Protein AF-A0A3M1XM22-F1 (afdb_monomer_lite)

Secondary structure (DSSP, 8-state):
----PPPP------GGGGS------PPPP--PPPPHHHHTT-S---------PPPPTTS-EEHHHHHHHTTSS-HHHHHHHHHHT--EETTEEP--TT-EE-TTT---

Structure (mmCIF, N/CA/C/O backbone):
data_AF-A0A3M1XM22-F1
#
_entry.id   AF-A0A3M1XM22-F1
#
loop_
_atom_site.group_PDB
_atom_site.id
_atom_site.type_symbol
_atom_site.label_atom_id
_atom_site.label_alt_id
_atom_site.label_comp_id
_atom_site.label_asym_id
_atom_site.label_entity_id
_atom_site.label_seq_id
_atom_site.pdbx_PDB_ins_code
_atom_site.Cartn_x
_atom_site.Cartn_y
_atom_site.Cartn_z
_atom_site.occupancy
_atom_site.B_iso_or_equiv
_atom_site.auth_seq_id
_atom_site.auth_comp_id
_atom_site.auth_asym_id
_atom_site.auth_atom_id
_atom_site.pdbx_PDB_model_num
ATOM 1 N N . MET A 1 1 ? 12.005 12.813 -51.685 1.00 45.09 1 MET A N 1
ATOM 2 C CA . MET A 1 1 ? 13.380 13.078 -51.205 1.00 45.09 1 MET A CA 1
ATOM 3 C C . MET A 1 1 ? 13.436 14.427 -50.488 1.00 45.09 1 MET A C 1
ATOM 5 O O . MET A 1 1 ? 12.604 15.282 -50.757 1.00 45.09 1 MET A O 1
ATOM 9 N N . ALA A 1 2 ? 14.326 14.552 -49.501 1.00 52.97 2 ALA A N 1
ATOM 10 C CA . ALA A 1 2 ? 14.267 15.509 -48.395 1.00 52.97 2 ALA A CA 1
ATOM 11 C C . ALA A 1 2 ? 14.381 16.999 -48.777 1.00 52.97 2 ALA A C 1
ATOM 13 O O . ALA A 1 2 ? 15.226 17.400 -49.571 1.00 52.97 2 ALA A O 1
ATOM 14 N N . LYS A 1 3 ? 13.548 17.810 -48.114 1.00 57.22 3 LYS A N 1
ATOM 15 C CA . LYS A 1 3 ? 13.589 19.276 -48.075 1.00 57.22 3 LYS A CA 1
ATOM 16 C C . LYS A 1 3 ? 14.770 19.733 -47.212 1.00 57.22 3 LYS A C 1
ATOM 18 O O . LYS A 1 3 ? 14.901 19.252 -46.086 1.00 57.22 3 LYS A O 1
ATOM 23 N N . LYS A 1 4 ? 15.560 20.711 -47.663 1.00 45.62 4 LYS A N 1
ATOM 24 C CA . LYS A 1 4 ? 16.358 21.537 -46.743 1.00 45.62 4 LYS A CA 1
ATOM 25 C C . LYS A 1 4 ? 16.691 22.895 -47.356 1.00 45.62 4 LYS A C 1
ATOM 27 O O . LYS A 1 4 ? 17.576 23.011 -48.194 1.00 45.62 4 LYS A O 1
ATOM 32 N N . THR A 1 5 ? 15.965 23.920 -46.930 1.00 57.94 5 THR A N 1
ATOM 33 C CA . THR A 1 5 ? 16.382 25.317 -47.068 1.00 57.94 5 THR A CA 1
ATOM 34 C C . THR A 1 5 ? 17.440 25.634 -45.999 1.00 57.94 5 THR A C 1
ATOM 36 O O . THR A 1 5 ? 17.357 25.099 -44.887 1.00 57.94 5 THR A O 1
ATOM 39 N N . PRO A 1 6 ? 18.447 26.474 -46.289 1.00 50.69 6 PRO A N 1
ATOM 40 C CA . PRO A 1 6 ? 19.384 26.949 -45.280 1.00 50.69 6 PRO A CA 1
ATOM 41 C C . PRO A 1 6 ? 18.793 28.169 -44.559 1.00 50.69 6 PRO A C 1
ATOM 43 O O . PRO A 1 6 ? 18.357 29.119 -45.204 1.00 50.69 6 PRO A O 1
ATOM 46 N N . ASN A 1 7 ? 18.786 28.158 -43.224 1.00 56.03 7 ASN A N 1
ATOM 47 C CA . ASN A 1 7 ? 18.526 29.358 -42.427 1.00 56.03 7 ASN A CA 1
ATOM 48 C C . ASN A 1 7 ? 19.868 29.918 -41.916 1.00 56.03 7 ASN A C 1
ATOM 50 O O . ASN A 1 7 ? 20.607 29.170 -41.265 1.00 56.03 7 ASN A O 1
ATOM 54 N N . PRO A 1 8 ? 20.210 31.186 -42.202 1.00 54.91 8 PRO A N 1
ATOM 55 C CA . PRO A 1 8 ? 21.427 31.816 -41.720 1.00 54.91 8 PRO A CA 1
ATOM 56 C C . PRO A 1 8 ? 21.196 32.510 -40.370 1.00 54.91 8 PRO A C 1
ATOM 58 O O . PRO A 1 8 ? 20.187 33.171 -40.149 1.00 54.91 8 PRO A O 1
ATOM 61 N N . GLY A 1 9 ? 22.188 32.424 -39.484 1.00 51.62 9 GLY A N 1
ATOM 62 C CA . GLY A 1 9 ? 22.321 33.349 -38.358 1.00 51.62 9 GLY A CA 1
ATOM 63 C C . GLY A 1 9 ? 22.034 32.752 -36.984 1.00 51.62 9 GLY A C 1
ATOM 64 O O . GLY A 1 9 ? 20.895 32.675 -36.536 1.00 51.62 9 GLY A O 1
ATOM 65 N N . LYS A 1 10 ? 23.112 32.430 -36.264 1.00 49.78 10 LYS A N 1
ATOM 66 C CA . LYS A 1 10 ? 23.541 33.165 -35.059 1.00 49.78 10 LYS A CA 1
ATOM 67 C C . LYS A 1 10 ? 24.876 32.583 -34.595 1.00 49.78 10 LYS A C 1
ATOM 69 O O . LYS A 1 10 ? 24.952 31.593 -33.877 1.00 49.78 10 LYS A O 1
ATOM 74 N N . SER A 1 11 ? 25.943 33.217 -35.066 1.00 54.47 11 SER A N 1
ATOM 75 C CA . SER A 1 11 ? 27.316 33.051 -34.607 1.00 54.47 11 SER A CA 1
ATOM 76 C C . SER A 1 11 ? 27.446 33.571 -33.173 1.00 54.47 11 SER A C 1
ATOM 78 O O . SER A 1 11 ? 27.744 34.740 -32.943 1.00 54.47 11 SER A O 1
ATOM 80 N N . GLY A 1 12 ? 27.195 32.702 -32.200 1.00 53.91 12 GLY A N 1
ATOM 81 C CA . GLY A 1 12 ? 27.520 32.924 -30.797 1.00 53.91 12 GLY A CA 1
ATOM 82 C C . GLY A 1 12 ? 28.099 31.634 -30.243 1.00 53.91 12 GLY A C 1
ATOM 83 O O . GLY A 1 12 ? 27.375 30.653 -30.096 1.00 53.91 12 GLY A O 1
ATOM 84 N N . LYS A 1 13 ? 29.414 31.608 -30.007 1.00 56.47 13 LYS A N 1
ATOM 85 C CA . LYS A 1 13 ? 30.102 30.440 -29.447 1.00 56.47 13 LYS A CA 1
ATOM 86 C C . LYS A 1 13 ? 29.443 30.032 -28.120 1.00 56.47 13 LYS A C 1
ATOM 88 O O . LYS A 1 13 ? 29.146 30.915 -27.309 1.00 56.47 13 LYS A O 1
ATOM 93 N N . PRO A 1 14 ? 29.197 28.735 -27.887 1.00 57.19 14 PRO A N 1
ATOM 94 C CA . PRO A 1 14 ? 28.533 28.268 -26.680 1.00 57.19 14 PRO A CA 1
ATOM 95 C C . PRO A 1 14 ? 29.386 28.560 -25.435 1.00 57.19 14 PRO A C 1
ATOM 97 O O . PRO A 1 14 ? 30.613 28.502 -25.460 1.00 57.19 14 PRO A O 1
ATOM 100 N N . PHE A 1 15 ? 28.710 28.875 -24.328 1.00 49.50 15 PHE A N 1
ATOM 101 C CA . PHE A 1 15 ? 29.277 29.354 -23.057 1.00 49.50 15 PHE A CA 1
ATOM 102 C C . PHE A 1 15 ? 30.450 28.513 -22.504 1.00 49.50 15 PHE A C 1
ATOM 104 O O . PHE A 1 15 ? 31.321 29.042 -21.816 1.00 49.50 15 PHE A O 1
ATOM 111 N N . TRP A 1 16 ? 30.529 27.227 -22.861 1.00 54.94 16 TRP A N 1
ATOM 112 C CA . TRP A 1 16 ? 31.594 26.308 -22.447 1.00 54.94 16 TRP A CA 1
ATOM 113 C C . TRP A 1 16 ? 32.967 26.570 -23.098 1.00 54.94 16 TRP A C 1
ATOM 115 O O . TRP A 1 16 ? 33.964 26.014 -22.645 1.00 54.94 16 TRP A O 1
ATOM 125 N N . GLU A 1 17 ? 33.060 27.432 -24.117 1.00 59.03 17 GLU A N 1
ATOM 126 C CA . GLU A 1 17 ? 34.324 27.747 -24.809 1.00 59.03 17 GLU A CA 1
ATOM 127 C C . GLU A 1 17 ? 35.150 28.851 -24.102 1.00 59.03 17 GLU A C 1
ATOM 129 O O . GLU A 1 17 ? 36.265 29.159 -24.518 1.00 59.03 17 GLU A O 1
ATOM 134 N N . LYS A 1 18 ? 34.634 29.442 -23.009 1.00 52.38 18 LYS A N 1
ATOM 135 C CA . LYS A 1 18 ? 35.277 30.531 -22.236 1.00 52.38 18 LYS A CA 1
ATOM 136 C C . LYS A 1 18 ? 35.794 30.106 -20.853 1.00 52.38 18 LYS A C 1
ATOM 138 O O . LYS A 1 18 ? 35.796 30.906 -19.921 1.00 52.38 18 LYS A O 1
ATOM 143 N N . VAL A 1 19 ? 36.267 28.870 -20.697 1.00 62.47 19 VAL A N 1
ATOM 144 C CA . VAL A 1 19 ? 36.918 28.430 -19.446 1.00 62.47 19 VAL A CA 1
ATOM 145 C C . VAL A 1 19 ? 38.435 28.319 -19.668 1.00 62.47 19 VAL A C 1
ATOM 147 O O . VAL A 1 19 ? 38.856 27.583 -20.564 1.00 62.47 19 VAL A O 1
ATOM 150 N N . PRO A 1 20 ? 39.287 29.044 -18.914 1.00 49.50 20 PRO A N 1
ATOM 151 C CA . PRO A 1 20 ? 40.730 29.015 -19.129 1.00 49.50 20 PRO A CA 1
ATOM 152 C C . PRO A 1 20 ? 41.303 27.631 -18.797 1.00 49.50 20 PRO A C 1
ATOM 154 O O . PRO A 1 20 ? 41.190 27.142 -17.672 1.00 49.50 20 PRO A O 1
ATOM 157 N N . LYS A 1 21 ? 41.965 27.012 -19.782 1.00 57.12 21 LYS A N 1
ATOM 158 C CA . LYS A 1 21 ? 42.722 25.763 -19.628 1.00 57.12 21 LYS A CA 1
ATOM 159 C C . LYS A 1 21 ? 43.975 26.015 -18.780 1.00 57.12 21 LYS A C 1
ATOM 161 O O . LYS A 1 21 ? 45.054 26.219 -19.323 1.00 57.12 21 LYS A O 1
ATOM 166 N N . LYS A 1 22 ? 43.854 26.013 -17.448 1.00 47.97 22 LYS A N 1
ATOM 167 C CA . LYS A 1 22 ? 45.025 25.972 -16.558 1.00 47.97 22 LYS A CA 1
ATOM 168 C C . LYS A 1 22 ? 45.447 24.529 -16.300 1.00 47.97 22 LYS A C 1
ATOM 170 O O . LYS A 1 22 ? 44.852 23.792 -15.521 1.00 47.97 22 LYS A O 1
ATOM 175 N N . THR A 1 23 ? 46.512 24.167 -16.999 1.00 54.94 23 THR A N 1
ATOM 176 C CA . THR A 1 23 ? 47.435 23.070 -16.733 1.00 54.94 23 THR A CA 1
ATOM 177 C C . THR A 1 23 ? 48.037 23.180 -15.331 1.00 54.94 23 THR A C 1
ATOM 179 O O . THR A 1 23 ? 48.805 24.097 -15.062 1.00 54.94 23 THR A O 1
ATOM 182 N N . ALA A 1 24 ? 47.712 22.227 -14.461 1.00 56.41 24 ALA A N 1
ATOM 183 C CA . ALA A 1 24 ? 48.589 21.699 -13.414 1.00 56.41 24 ALA A CA 1
ATOM 184 C C . ALA A 1 24 ? 47.914 20.445 -12.838 1.00 56.41 24 ALA A C 1
ATOM 186 O O . ALA A 1 24 ? 46.985 20.538 -12.035 1.00 56.41 24 ALA A O 1
ATOM 187 N N . LYS A 1 25 ? 48.340 19.254 -13.281 1.00 54.16 25 LYS A N 1
ATOM 188 C CA . LYS A 1 25 ? 47.974 17.995 -12.618 1.00 54.16 25 LYS A CA 1
ATOM 189 C C . LYS A 1 25 ? 48.555 18.042 -11.200 1.00 54.16 25 LYS A C 1
ATOM 191 O O . LYS A 1 25 ? 49.752 17.840 -11.031 1.00 54.16 25 LYS A O 1
ATOM 196 N N . LYS A 1 26 ? 47.726 18.310 -10.189 1.00 49.53 26 LYS A N 1
ATOM 197 C CA . LYS A 1 26 ? 48.073 17.981 -8.799 1.00 49.53 26 LYS A CA 1
ATOM 198 C C . LYS A 1 26 ? 48.288 16.462 -8.715 1.00 49.53 26 LYS A C 1
ATOM 200 O O . LYS A 1 26 ? 47.457 15.737 -9.273 1.00 49.53 26 LYS A O 1
ATOM 205 N N . PRO A 1 27 ? 49.359 15.962 -8.072 1.00 56.41 27 PRO A N 1
ATOM 206 C CA . PRO A 1 27 ? 49.504 14.530 -7.865 1.00 56.41 27 PRO A CA 1
ATOM 207 C C . PRO A 1 27 ? 48.321 14.030 -7.033 1.00 56.41 27 PRO A C 1
ATOM 209 O O . PRO A 1 27 ? 47.894 14.668 -6.068 1.00 56.41 27 PRO A O 1
ATOM 212 N N . LYS A 1 28 ? 47.749 12.911 -7.479 1.00 49.12 28 LYS A N 1
ATOM 213 C CA . LYS A 1 28 ? 46.700 12.182 -6.769 1.00 49.12 28 LYS A CA 1
ATOM 214 C C . LYS A 1 28 ? 47.270 11.818 -5.391 1.00 49.12 28 LYS A C 1
ATOM 216 O O . LYS A 1 28 ? 48.361 11.256 -5.377 1.00 49.12 28 LYS A O 1
ATOM 221 N N . PRO A 1 29 ? 46.607 12.146 -4.267 1.00 57.69 29 PRO A N 1
ATOM 222 C CA . PRO A 1 29 ? 47.093 11.701 -2.972 1.00 57.69 29 PRO A CA 1
ATOM 223 C C . PRO A 1 29 ? 47.126 10.174 -3.002 1.00 57.69 29 PRO A C 1
ATOM 225 O O . PRO A 1 29 ? 46.107 9.528 -3.270 1.00 57.69 29 PRO A O 1
ATOM 228 N N . GLU A 1 30 ? 48.318 9.617 -2.823 1.00 58.47 30 GLU A N 1
ATOM 229 C CA . GLU A 1 30 ? 48.501 8.193 -2.621 1.00 58.47 30 GLU A CA 1
ATOM 230 C C . GLU A 1 30 ? 47.870 7.895 -1.264 1.00 58.47 30 GLU A C 1
ATOM 232 O O . GLU A 1 30 ? 48.328 8.344 -0.218 1.00 58.47 30 GLU A O 1
ATOM 237 N N . TRP A 1 31 ? 46.680 7.302 -1.315 1.00 63.81 31 TRP A N 1
ATOM 238 C CA . TRP A 1 31 ? 45.920 6.902 -0.144 1.00 63.81 31 TRP A CA 1
ATOM 239 C C . TRP A 1 31 ? 46.764 5.868 0.605 1.00 63.81 31 TRP A C 1
ATOM 241 O O . TRP A 1 31 ? 46.829 4.707 0.207 1.00 63.81 31 TRP A O 1
ATOM 251 N N . GLU A 1 32 ? 47.434 6.285 1.673 1.00 60.28 32 GLU A N 1
ATOM 252 C CA . GLU A 1 32 ? 47.916 5.343 2.673 1.00 60.28 32 GLU A CA 1
ATOM 253 C C . GLU A 1 32 ? 46.705 4.897 3.505 1.00 60.28 32 GLU A C 1
ATOM 255 O O . GLU A 1 32 ? 45.951 5.741 4.007 1.00 60.28 32 GLU A O 1
ATOM 260 N N . PRO A 1 33 ? 46.435 3.583 3.620 1.00 64.06 33 PRO A N 1
ATOM 261 C CA . PRO A 1 33 ? 45.312 3.118 4.412 1.00 64.06 33 PRO A CA 1
ATOM 262 C C . PRO A 1 33 ? 45.557 3.463 5.884 1.00 64.06 33 PRO A C 1
ATOM 264 O O . PRO A 1 33 ? 46.561 3.061 6.465 1.00 64.06 33 PRO A O 1
ATOM 267 N N . ALA A 1 34 ? 44.609 4.178 6.492 1.00 62.16 34 ALA A N 1
ATOM 268 C CA . ALA A 1 34 ? 44.627 4.463 7.924 1.00 62.16 34 ALA A CA 1
ATOM 269 C C . ALA A 1 34 ? 44.825 3.170 8.754 1.00 62.16 34 ALA A C 1
ATOM 271 O O . ALA A 1 34 ? 44.257 2.133 8.373 1.00 62.16 34 ALA A O 1
ATOM 272 N N . PRO A 1 35 ? 45.567 3.222 9.883 1.00 62.72 35 PRO A N 1
ATOM 273 C CA . PRO A 1 35 ? 45.814 2.070 10.747 1.00 62.72 35 PRO A CA 1
ATOM 274 C C . PRO A 1 35 ? 44.511 1.356 11.125 1.00 62.72 35 PRO A C 1
ATOM 276 O O . PRO A 1 35 ? 43.512 1.984 11.485 1.00 62.72 35 PRO A O 1
ATOM 279 N N . GLU A 1 36 ? 44.525 0.025 11.044 1.00 59.41 36 GLU A N 1
ATOM 280 C CA . GLU A 1 36 ? 43.348 -0.852 11.165 1.00 59.41 36 GLU A CA 1
ATOM 281 C C . GLU A 1 36 ? 42.568 -0.664 12.490 1.00 59.41 36 GLU A C 1
ATOM 283 O O . GLU A 1 36 ? 41.369 -0.951 12.562 1.00 59.41 36 GLU A O 1
ATOM 288 N N . GLU A 1 37 ? 43.203 -0.107 13.527 1.00 56.34 37 GLU A N 1
ATOM 289 C CA . GLU A 1 37 ? 42.581 0.192 14.823 1.00 56.34 37 GLU A CA 1
ATOM 290 C C . GLU A 1 37 ? 41.503 1.290 14.779 1.00 56.34 37 GLU A C 1
ATOM 292 O O . GLU A 1 37 ? 40.512 1.201 15.512 1.00 56.34 37 GLU A O 1
ATOM 297 N N . GLU A 1 38 ? 41.605 2.290 13.895 1.00 56.03 38 GLU A N 1
ATOM 298 C CA . GLU A 1 38 ? 40.599 3.364 13.818 1.00 56.03 38 GLU A CA 1
ATOM 299 C C . GLU A 1 38 ? 39.318 2.945 13.079 1.00 56.03 38 GLU A C 1
ATOM 301 O O . GLU A 1 38 ? 38.227 3.461 13.358 1.00 56.03 38 GLU A O 1
ATOM 306 N N . LYS A 1 39 ? 39.401 1.967 12.167 1.00 54.53 39 LYS A N 1
ATOM 307 C CA . LYS A 1 39 ? 38.249 1.491 11.377 1.00 54.53 39 LYS A CA 1
ATOM 308 C C . LYS A 1 39 ? 37.167 0.831 12.231 1.00 54.53 39 LYS A C 1
ATOM 310 O O . LYS A 1 39 ? 35.992 0.857 11.858 1.00 54.53 39 LYS A O 1
ATOM 315 N N . LYS A 1 40 ? 37.522 0.271 13.393 1.00 56.03 40 LYS A N 1
ATOM 316 C CA . LYS A 1 40 ? 36.550 -0.370 14.295 1.00 56.03 40 LYS A CA 1
ATOM 317 C C . LYS A 1 40 ? 35.631 0.627 15.008 1.00 56.03 40 LYS A C 1
ATOM 319 O O . LYS A 1 40 ? 34.531 0.238 15.388 1.00 56.03 40 LYS A O 1
ATOM 324 N N . LYS A 1 41 ? 36.017 1.903 15.143 1.00 57.97 41 LYS A N 1
ATOM 325 C CA . LYS A 1 41 ? 35.249 2.903 15.913 1.00 57.97 41 LYS A CA 1
ATOM 326 C C . LYS A 1 41 ? 34.270 3.746 15.084 1.00 57.97 41 LYS A C 1
ATOM 328 O O . LYS A 1 41 ? 33.439 4.433 15.665 1.00 57.97 41 LYS A O 1
ATOM 333 N N . LYS A 1 42 ? 34.326 3.691 13.745 1.00 57.44 42 LYS A N 1
ATOM 334 C CA . LYS A 1 42 ? 33.508 4.545 12.853 1.00 57.44 42 LYS A CA 1
ATOM 335 C C . LYS A 1 42 ? 32.403 3.827 12.082 1.00 57.44 42 LYS A C 1
ATOM 337 O O . LYS A 1 42 ? 31.764 4.447 11.235 1.00 57.44 42 LYS A O 1
ATOM 342 N N . ARG A 1 43 ? 32.148 2.538 12.328 1.00 62.22 43 ARG A N 1
ATOM 343 C CA . ARG A 1 43 ? 30.977 1.899 11.711 1.00 62.22 43 ARG A CA 1
ATOM 344 C C . ARG A 1 43 ? 29.738 2.502 12.382 1.00 62.22 43 ARG A C 1
ATOM 346 O O . ARG A 1 43 ? 29.587 2.295 13.587 1.00 62.22 43 ARG A O 1
ATOM 353 N N . PRO A 1 44 ? 28.876 3.252 11.662 1.00 65.81 44 PRO A N 1
ATOM 354 C CA . PRO A 1 44 ? 27.603 3.660 12.236 1.00 65.81 44 PRO A CA 1
ATOM 355 C C . PRO A 1 44 ? 26.900 2.392 12.728 1.00 65.81 44 PRO A C 1
ATOM 357 O O . PRO A 1 4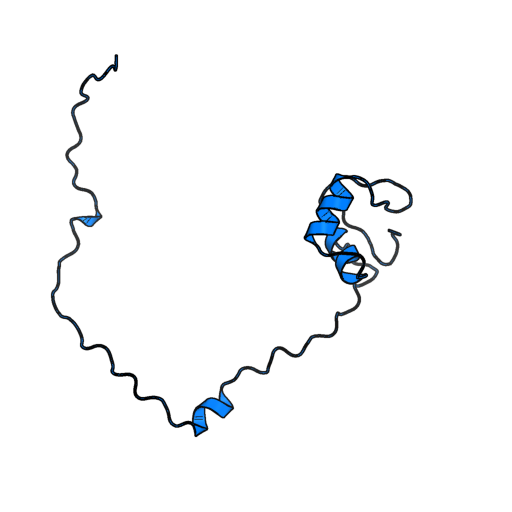4 ? 27.067 1.339 12.094 1.00 65.81 44 PRO A O 1
ATOM 360 N N . PRO A 1 45 ? 26.178 2.450 13.860 1.00 67.81 45 PRO A N 1
ATOM 361 C CA . PRO A 1 45 ? 25.522 1.274 14.404 1.00 67.81 45 PRO A CA 1
ATOM 362 C C . PRO A 1 45 ? 24.733 0.614 13.278 1.00 67.81 45 PRO A C 1
ATOM 364 O O . PRO A 1 45 ? 23.928 1.276 12.617 1.00 67.81 45 PRO A O 1
ATOM 367 N N . VAL A 1 46 ? 25.041 -0.667 13.026 1.00 62.81 46 VAL A N 1
ATOM 368 C CA . VAL A 1 46 ? 24.316 -1.526 12.083 1.00 62.81 46 VAL A CA 1
ATOM 369 C C . VAL A 1 46 ? 22.851 -1.214 12.288 1.00 62.81 46 VAL A C 1
ATOM 371 O O . VAL A 1 46 ? 22.395 -1.325 13.425 1.00 62.81 46 VAL A O 1
ATOM 374 N N . HIS A 1 47 ? 22.190 -0.729 11.231 1.00 69.62 47 HIS A N 1
ATOM 375 C CA . HIS A 1 47 ? 20.808 -0.262 11.245 1.00 69.62 47 HIS A CA 1
ATOM 376 C C . HIS A 1 47 ? 20.007 -1.266 12.074 1.00 69.62 47 HIS A C 1
ATOM 378 O O . HIS A 1 47 ? 19.748 -2.377 11.601 1.00 69.62 47 HIS A O 1
ATOM 384 N N . LYS A 1 48 ? 19.753 -0.947 13.357 1.00 61.47 48 LYS A N 1
ATOM 385 C CA . LYS A 1 48 ? 19.032 -1.849 14.257 1.00 61.47 48 LYS A CA 1
ATOM 386 C C . LYS A 1 48 ? 17.760 -2.139 13.490 1.00 61.47 48 LYS A C 1
ATOM 388 O O . LYS A 1 48 ? 17.096 -1.181 13.093 1.00 61.47 48 LYS A O 1
ATOM 393 N N . LYS A 1 49 ? 17.482 -3.411 13.183 1.00 60.59 49 LYS A N 1
ATOM 394 C CA . LYS A 1 49 ? 16.210 -3.805 12.573 1.00 60.59 49 LYS A CA 1
ATOM 395 C C . LYS A 1 49 ? 15.144 -3.247 13.502 1.00 60.59 49 LYS A C 1
ATOM 397 O O . LYS A 1 49 ? 14.899 -3.811 14.561 1.00 60.59 49 LYS A O 1
ATOM 402 N N . ARG A 1 50 ? 14.606 -2.076 13.162 1.00 63.28 50 ARG A N 1
ATOM 403 C CA . ARG A 1 50 ? 13.479 -1.488 13.860 1.00 63.28 50 ARG A CA 1
ATOM 404 C C . ARG A 1 50 ? 12.388 -2.505 13.611 1.00 63.28 50 ARG A C 1
ATOM 406 O O . ARG A 1 50 ? 12.000 -2.697 12.456 1.00 63.28 50 ARG A O 1
ATOM 413 N N . LEU A 1 51 ? 12.032 -3.254 14.657 1.00 64.94 51 LEU A N 1
ATOM 414 C CA . LEU A 1 51 ? 10.891 -4.151 14.581 1.00 64.94 51 LEU A CA 1
ATOM 415 C C . LEU A 1 51 ? 9.743 -3.333 13.982 1.00 64.94 51 LEU A C 1
ATOM 417 O O . LEU A 1 51 ? 9.623 -2.151 14.324 1.00 64.94 51 LEU A O 1
ATOM 421 N N . PRO A 1 52 ? 8.987 -3.894 13.028 1.00 67.31 52 PRO A N 1
ATOM 422 C CA . PRO A 1 52 ? 7.916 -3.160 12.384 1.00 67.31 52 PRO A CA 1
ATOM 423 C C . PRO A 1 52 ? 6.966 -2.663 13.470 1.00 67.31 52 PRO A C 1
ATOM 425 O O . PRO A 1 52 ? 6.301 -3.450 14.135 1.00 67.31 52 PRO A O 1
ATOM 428 N N . GLU A 1 53 ? 6.964 -1.351 13.682 1.00 71.00 53 GLU A N 1
ATOM 429 C CA . GLU A 1 53 ? 6.007 -0.697 14.563 1.00 71.00 53 GLU A CA 1
ATOM 430 C C . GLU A 1 53 ? 4.628 -0.968 13.968 1.00 71.00 53 GLU A C 1
ATOM 432 O O . GLU A 1 53 ? 4.417 -0.748 12.764 1.00 71.00 53 GLU A O 1
ATOM 437 N N . ALA A 1 54 ? 3.734 -1.536 14.782 1.00 71.31 54 ALA A N 1
ATOM 438 C CA . ALA A 1 54 ? 2.372 -1.812 14.358 1.00 71.31 54 ALA A CA 1
ATOM 439 C C . ALA A 1 54 ? 1.767 -0.511 13.804 1.00 71.31 54 ALA A C 1
ATOM 441 O O . ALA A 1 54 ? 1.996 0.556 14.380 1.00 71.31 54 ALA A O 1
ATOM 442 N N . PRO A 1 55 ? 1.075 -0.552 12.653 1.00 71.06 55 PRO A N 1
ATOM 443 C CA . PRO A 1 55 ? 0.449 0.646 12.125 1.00 71.06 55 PRO A CA 1
ATOM 444 C C . PRO A 1 55 ? -0.549 1.178 13.157 1.00 71.06 55 PRO A C 1
ATOM 446 O O . PRO A 1 55 ? -1.374 0.419 13.661 1.00 71.06 55 PRO A O 1
ATOM 449 N N . ASP A 1 56 ? -0.450 2.470 13.476 1.00 82.44 56 ASP A N 1
ATOM 450 C CA . ASP A 1 56 ? -1.382 3.120 14.396 1.00 82.44 56 ASP A CA 1
ATOM 451 C C . ASP A 1 56 ? -2.825 2.915 13.888 1.00 82.44 56 ASP A C 1
ATOM 453 O O . ASP A 1 56 ? -3.088 3.224 12.718 1.00 82.44 56 ASP A O 1
ATOM 457 N N . PRO A 1 57 ?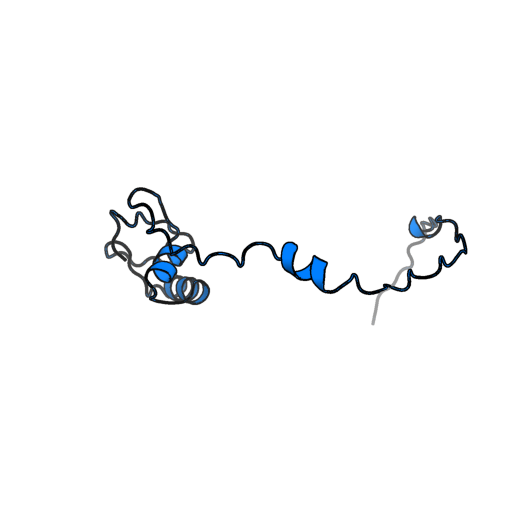 -3.758 2.420 14.722 1.00 82.50 57 PRO A N 1
ATOM 458 C CA . PRO A 1 57 ? -5.113 2.066 14.288 1.00 82.50 57 PRO A CA 1
ATOM 459 C C . PRO A 1 57 ? -5.899 3.263 13.731 1.00 82.50 57 PRO A C 1
ATOM 461 O O . PRO A 1 57 ? -6.701 3.094 12.812 1.00 82.50 57 PRO A O 1
ATOM 464 N N . ASP A 1 58 ? -5.616 4.469 14.231 1.00 86.75 58 ASP A N 1
ATOM 465 C CA . ASP A 1 58 ? -6.331 5.706 13.896 1.00 86.75 58 ASP A CA 1
ATOM 466 C C . ASP A 1 58 ? -5.710 6.505 12.741 1.00 86.75 58 ASP A C 1
ATOM 468 O O . ASP A 1 58 ? -6.251 7.533 12.327 1.00 86.75 58 ASP A O 1
ATOM 472 N N . LYS A 1 59 ? -4.557 6.080 12.204 1.00 89.62 59 LYS A N 1
ATOM 473 C CA . LYS A 1 59 ? -3.899 6.809 11.109 1.00 89.62 59 LYS A CA 1
ATOM 474 C C . LYS A 1 59 ? -4.264 6.207 9.754 1.00 89.62 59 LYS A C 1
ATOM 476 O O . LYS A 1 59 ? -4.113 5.003 9.566 1.00 89.62 59 LYS A O 1
ATOM 481 N N . PRO A 1 60 ? -4.648 7.026 8.756 1.00 90.25 60 PRO A N 1
ATOM 482 C CA . PRO A 1 60 ? -4.921 6.530 7.414 1.00 90.25 60 PRO A CA 1
ATOM 483 C C . PRO A 1 60 ? -3.627 6.053 6.748 1.00 90.25 60 PRO A C 1
ATOM 485 O O . PRO A 1 60 ? -2.711 6.833 6.466 1.00 90.25 60 PRO A O 1
ATOM 488 N N . VAL A 1 61 ? -3.562 4.756 6.461 1.00 91.69 61 VAL A N 1
ATOM 489 C CA . VAL A 1 61 ? -2.440 4.085 5.805 1.00 91.69 61 VAL A CA 1
ATOM 490 C C . VAL A 1 61 ? -2.811 3.780 4.357 1.00 91.69 61 VAL A C 1
ATOM 492 O O . VAL A 1 61 ? -3.927 3.380 4.047 1.00 91.69 61 VAL A O 1
ATOM 495 N N . ARG A 1 62 ? -1.868 3.959 3.427 1.00 92.44 62 ARG A N 1
ATOM 496 C CA . ARG A 1 62 ? -2.069 3.560 2.025 1.00 92.44 62 ARG A CA 1
ATOM 497 C C . ARG A 1 62 ? -2.273 2.044 1.946 1.00 92.44 62 ARG A C 1
ATOM 499 O O . ARG A 1 62 ? -1.449 1.307 2.486 1.00 92.44 62 ARG A O 1
ATOM 506 N N . LEU A 1 63 ? -3.286 1.591 1.212 1.00 91.50 63 LEU A N 1
ATOM 507 C CA . LEU A 1 63 ? -3.655 0.175 1.093 1.00 91.50 63 LEU A CA 1
ATOM 508 C C . LEU A 1 63 ? -2.454 -0.737 0.770 1.00 91.50 63 LEU A C 1
ATOM 510 O O . LEU A 1 63 ? -2.213 -1.716 1.466 1.00 91.50 63 LEU A O 1
ATOM 514 N N . ASN A 1 64 ? -1.600 -0.351 -0.183 1.00 92.50 64 ASN A N 1
ATOM 515 C CA . ASN A 1 64 ? -0.412 -1.131 -0.571 1.00 92.50 64 ASN A CA 1
ATOM 516 C C . ASN A 1 64 ? 0.583 -1.315 0.583 1.00 92.50 64 ASN A C 1
ATOM 518 O O . ASN A 1 64 ? 1.300 -2.311 0.656 1.00 92.50 64 ASN A O 1
ATOM 522 N N . ARG A 1 65 ? 0.683 -0.310 1.465 1.00 90.06 65 ARG A N 1
ATOM 523 C CA . ARG A 1 65 ? 1.547 -0.373 2.644 1.00 90.06 65 ARG A CA 1
ATOM 524 C C . ARG A 1 65 ? 0.949 -1.318 3.675 1.00 90.06 65 ARG A C 1
ATOM 526 O O . ARG A 1 65 ? 1.703 -2.111 4.224 1.00 90.06 65 ARG A O 1
ATOM 533 N N . PHE A 1 66 ? -0.363 -1.254 3.887 1.00 91.56 66 PHE A N 1
ATOM 534 C CA . PHE A 1 66 ? -1.065 -2.153 4.796 1.00 91.56 66 PHE A CA 1
ATOM 535 C C . PHE A 1 66 ? -0.922 -3.619 4.363 1.00 91.56 66 PHE A C 1
ATOM 537 O O . PHE A 1 66 ? -0.469 -4.440 5.150 1.00 91.56 66 PHE A O 1
ATOM 544 N N . ILE A 1 67 ? -1.176 -3.928 3.089 1.00 90.31 67 ILE A N 1
ATOM 545 C CA . ILE A 1 67 ? -1.061 -5.289 2.534 1.00 90.31 67 ILE A CA 1
ATOM 546 C C . ILE A 1 67 ? 0.367 -5.838 2.676 1.00 90.31 67 ILE A C 1
ATOM 548 O O . ILE A 1 67 ? 0.566 -6.984 3.078 1.00 90.31 67 ILE A O 1
ATOM 552 N N . GLY A 1 68 ? 1.377 -5.004 2.407 1.00 90.00 68 GLY A N 1
ATOM 553 C CA . GLY A 1 68 ? 2.777 -5.390 2.589 1.00 90.00 68 GLY A CA 1
ATOM 554 C C . GLY A 1 68 ? 3.186 -5.558 4.056 1.00 90.00 68 GLY A C 1
ATOM 555 O O . GLY A 1 68 ? 4.038 -6.388 4.355 1.00 90.00 68 GLY A O 1
ATOM 556 N N . GLN A 1 69 ? 2.587 -4.796 4.978 1.00 87.50 69 GLN A N 1
ATOM 557 C CA . GLN A 1 69 ? 2.791 -4.970 6.422 1.00 87.50 69 GLN A CA 1
ATOM 558 C C . GLN A 1 69 ? 2.091 -6.226 6.953 1.00 87.50 69 GLN A C 1
ATOM 560 O O . GLN A 1 69 ? 2.641 -6.885 7.828 1.00 87.50 69 GLN A O 1
ATOM 565 N N . ALA A 1 70 ? 0.932 -6.580 6.394 1.00 86.75 70 ALA A N 1
ATOM 566 C CA . ALA A 1 70 ? 0.210 -7.814 6.694 1.00 86.75 70 ALA A CA 1
ATOM 567 C C . ALA A 1 70 ? 0.913 -9.073 6.148 1.00 86.75 70 ALA A C 1
ATOM 569 O O . ALA A 1 70 ? 0.528 -10.186 6.488 1.00 86.75 70 ALA A O 1
ATOM 570 N N . GLY A 1 71 ? 1.942 -8.909 5.307 1.00 88.75 71 GLY A N 1
ATOM 571 C CA . GLY A 1 71 ? 2.724 -10.016 4.752 1.00 88.75 71 GLY A CA 1
ATOM 572 C C . GLY A 1 71 ? 2.039 -10.761 3.605 1.00 88.75 71 GLY A C 1
ATOM 573 O O . GLY A 1 71 ? 2.498 -11.834 3.233 1.00 88.75 71 GLY A O 1
ATOM 574 N N . VAL A 1 72 ? 0.967 -10.202 3.031 1.00 88.44 72 VAL A N 1
ATOM 575 C CA . VAL A 1 72 ? 0.192 -10.855 1.961 1.00 88.44 72 VAL A CA 1
ATOM 576 C C . VAL A 1 72 ? 0.956 -10.847 0.635 1.00 88.44 72 VAL A C 1
ATOM 578 O O . VAL A 1 72 ? 1.004 -11.858 -0.059 1.00 88.44 72 VAL A O 1
ATOM 581 N N . CYS A 1 73 ? 1.569 -9.719 0.270 1.00 90.81 73 CYS A N 1
ATOM 582 C CA . CYS A 1 73 ? 2.372 -9.598 -0.948 1.00 90.81 73 CYS A CA 1
ATOM 583 C C . CYS A 1 73 ? 3.345 -8.411 -0.873 1.00 90.81 73 CYS A C 1
ATOM 585 O O . CYS A 1 73 ? 3.305 -7.595 0.052 1.00 90.81 73 CYS A O 1
ATOM 587 N N . SER A 1 74 ? 4.219 -8.272 -1.873 1.00 92.19 74 SER A N 1
ATOM 588 C CA . SER A 1 74 ? 5.081 -7.095 -1.999 1.00 92.19 74 SER A CA 1
ATOM 589 C C . SER A 1 74 ? 4.280 -5.835 -2.352 1.00 92.19 74 SER A C 1
ATOM 591 O O . SER A 1 74 ? 3.158 -5.894 -2.855 1.00 92.19 74 SER A O 1
ATOM 593 N N . ARG A 1 75 ? 4.878 -4.651 -2.151 1.00 89.25 75 ARG A N 1
ATOM 594 C CA . ARG A 1 75 ? 4.219 -3.370 -2.478 1.00 89.25 75 ARG A CA 1
ATOM 595 C C . ARG A 1 75 ? 3.806 -3.272 -3.951 1.00 89.25 75 ARG A C 1
ATOM 597 O O . ARG A 1 75 ? 2.746 -2.736 -4.235 1.00 89.25 75 ARG A O 1
ATOM 604 N N . ARG A 1 76 ? 4.646 -3.778 -4.863 1.00 92.25 76 ARG A N 1
ATOM 605 C CA . ARG A 1 76 ? 4.396 -3.733 -6.315 1.00 92.25 76 ARG A CA 1
ATOM 606 C C . ARG A 1 76 ? 3.313 -4.724 -6.733 1.00 92.25 76 ARG A C 1
ATOM 608 O O . ARG A 1 76 ? 2.503 -4.409 -7.595 1.00 92.25 76 ARG A O 1
ATOM 615 N N . GLU A 1 77 ? 3.286 -5.896 -6.109 1.00 92.19 77 GLU A N 1
ATOM 616 C CA . GLU A 1 77 ? 2.216 -6.873 -6.325 1.00 92.19 77 GLU A CA 1
ATOM 617 C C . GLU A 1 77 ? 0.887 -6.357 -5.782 1.00 92.19 77 GLU A C 1
ATOM 619 O O . GLU A 1 77 ? -0.125 -6.499 -6.457 1.00 92.19 77 GLU A O 1
ATOM 624 N N . ALA A 1 78 ? 0.892 -5.673 -4.633 1.00 92.62 78 ALA A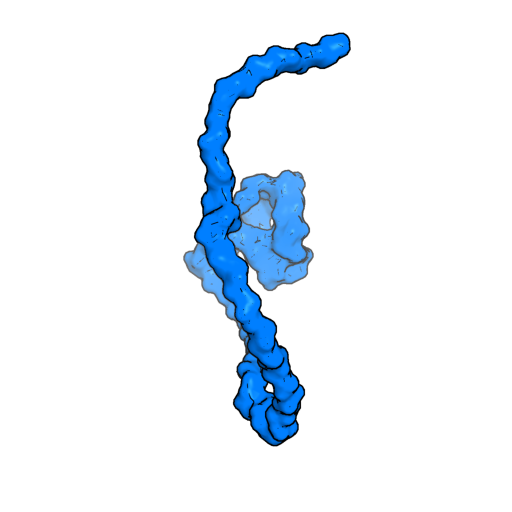 N 1
ATOM 625 C CA . ALA A 1 78 ? -0.314 -5.066 -4.079 1.00 92.62 78 ALA A CA 1
ATOM 626 C C . ALA A 1 78 ? -0.942 -4.074 -5.070 1.00 92.62 78 ALA A C 1
ATOM 628 O O . ALA A 1 78 ? -2.138 -4.144 -5.325 1.00 92.62 78 ALA A O 1
ATOM 629 N N . ASP A 1 79 ? -0.137 -3.203 -5.689 1.00 91.06 79 ASP A N 1
ATOM 630 C CA . ASP A 1 79 ? -0.606 -2.301 -6.751 1.00 91.06 79 ASP A CA 1
ATOM 631 C C . ASP A 1 79 ? -1.237 -3.061 -7.930 1.00 91.06 79 ASP A C 1
ATOM 633 O O . ASP A 1 79 ? -2.304 -2.682 -8.415 1.00 91.06 79 ASP A O 1
ATOM 637 N N . ALA A 1 80 ? -0.619 -4.160 -8.372 1.00 93.12 80 ALA A N 1
ATOM 638 C CA . ALA A 1 80 ? -1.155 -4.977 -9.459 1.00 93.12 80 ALA A CA 1
ATOM 639 C C . ALA A 1 80 ? -2.488 -5.648 -9.085 1.00 93.12 80 ALA A C 1
ATOM 641 O O . ALA A 1 80 ? -3.412 -5.661 -9.897 1.00 93.12 80 ALA A O 1
ATOM 642 N N . LEU A 1 81 ? -2.614 -6.165 -7.860 1.00 92.12 81 LEU A N 1
ATOM 643 C CA . LEU A 1 81 ? -3.846 -6.779 -7.355 1.00 92.12 81 LEU A CA 1
ATOM 644 C C . LEU A 1 81 ? -4.979 -5.752 -7.210 1.00 92.12 81 LEU A C 1
ATOM 646 O O . LEU A 1 81 ? -6.126 -6.051 -7.546 1.00 92.12 81 LEU A O 1
ATOM 650 N N . ILE A 1 82 ? -4.664 -4.522 -6.785 1.00 92.50 82 ILE A N 1
ATOM 651 C CA . ILE A 1 82 ? -5.636 -3.418 -6.726 1.00 92.50 82 ILE A CA 1
ATOM 652 C C . ILE A 1 82 ? -6.098 -3.076 -8.142 1.00 92.50 82 ILE A C 1
ATOM 654 O O . ILE A 1 82 ? -7.296 -3.020 -8.398 1.00 92.50 82 ILE A O 1
ATOM 658 N N . ALA A 1 83 ? -5.171 -2.920 -9.092 1.00 92.06 83 ALA A N 1
ATOM 659 C CA . ALA A 1 83 ? -5.513 -2.611 -10.481 1.00 92.06 83 ALA A CA 1
ATOM 660 C C . ALA A 1 83 ? -6.404 -3.692 -11.125 1.00 92.06 83 ALA A C 1
ATOM 662 O O . ALA A 1 83 ? -7.309 -3.375 -11.899 1.00 92.06 83 ALA A O 1
ATOM 663 N N . ARG A 1 84 ? -6.190 -4.966 -10.772 1.00 93.69 84 ARG A N 1
ATOM 664 C CA . ARG A 1 84 ? -7.040 -6.090 -11.201 1.00 93.69 84 ARG A CA 1
ATOM 665 C C . ARG A 1 84 ? -8.401 -6.118 -10.498 1.00 93.69 84 ARG A C 1
ATOM 667 O O . ARG A 1 84 ? -9.346 -6.698 -11.027 1.00 93.69 84 ARG A O 1
ATOM 674 N N . GLY A 1 85 ? -8.541 -5.449 -9.354 1.00 92.31 85 GLY A N 1
ATOM 675 C CA . GLY A 1 85 ? -9.745 -5.484 -8.524 1.00 92.31 85 GLY A CA 1
ATOM 676 C C . GLY A 1 85 ? -9.883 -6.779 -7.726 1.00 92.31 85 GLY A C 1
ATOM 677 O O . GLY A 1 85 ? -10.999 -7.216 -7.455 1.00 92.31 85 GLY A O 1
ATOM 678 N N . GLU A 1 86 ? -8.763 -7.404 -7.367 1.00 90.44 86 GLU A N 1
ATOM 679 C CA . GLU A 1 86 ? -8.738 -8.610 -6.528 1.00 90.44 86 GLU A CA 1
ATOM 680 C C . GLU A 1 86 ? -8.810 -8.275 -5.027 1.00 90.44 86 GLU A C 1
ATOM 682 O O . GLU A 1 86 ? -9.034 -9.157 -4.203 1.00 90.44 86 GLU A O 1
ATOM 687 N N . ILE A 1 87 ? -8.677 -6.995 -4.664 1.00 90.12 87 ILE A N 1
ATOM 688 C CA . ILE A 1 87 ? -8.721 -6.517 -3.279 1.00 90.12 87 ILE A CA 1
ATOM 689 C C . ILE A 1 87 ? -10.057 -5.832 -2.985 1.00 90.12 87 ILE A C 1
ATOM 691 O O . ILE A 1 87 ? -10.548 -4.999 -3.756 1.00 90.12 87 ILE A O 1
ATOM 695 N N . LYS A 1 88 ? -10.638 -6.176 -1.833 1.00 92.50 88 LYS A N 1
ATOM 696 C CA . LYS A 1 88 ? -11.882 -5.602 -1.319 1.00 92.50 88 LYS A CA 1
ATOM 697 C C . LYS A 1 88 ? -11.590 -4.864 -0.023 1.00 92.50 88 LYS A C 1
ATOM 699 O O . LYS A 1 88 ? -10.850 -5.362 0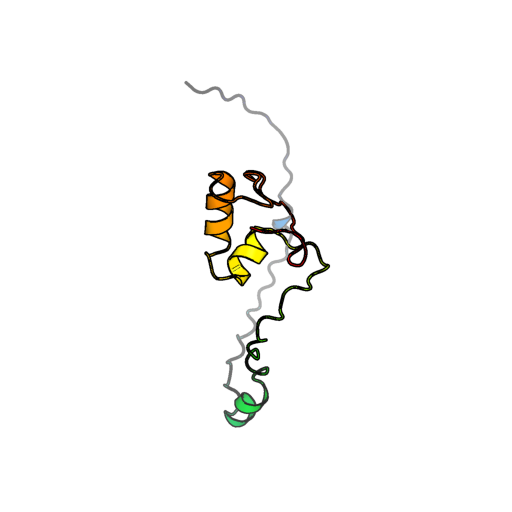.800 1.00 92.50 88 LYS A O 1
ATOM 704 N N . VAL A 1 89 ? -12.194 -3.699 0.169 1.00 91.69 89 VAL A N 1
ATOM 705 C CA . VAL A 1 89 ? -12.153 -2.960 1.435 1.00 91.69 89 VAL A CA 1
ATOM 706 C C . VAL A 1 89 ? -13.589 -2.773 1.899 1.00 91.69 89 VAL A C 1
ATOM 708 O O . VAL A 1 89 ? -14.418 -2.263 1.144 1.00 91.69 89 VAL A O 1
ATOM 711 N N . ASN A 1 90 ? -13.91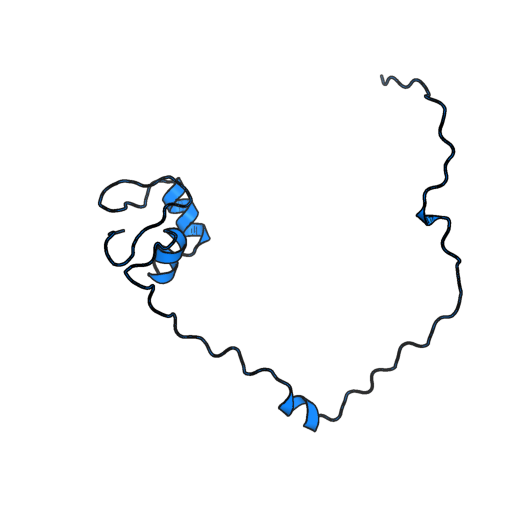9 -3.242 3.101 1.00 90.69 90 ASN A N 1
ATOM 712 C CA . ASN A 1 90 ? -15.278 -3.238 3.656 1.00 90.69 90 ASN A CA 1
ATOM 713 C C . ASN A 1 90 ? -16.319 -3.831 2.685 1.00 90.69 90 ASN A C 1
ATOM 715 O O . ASN A 1 90 ? -17.431 -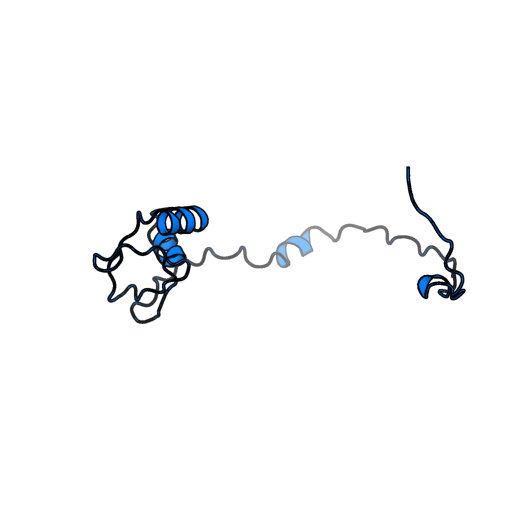3.326 2.540 1.00 90.69 90 ASN A O 1
ATOM 719 N N . GLY A 1 91 ? -15.925 -4.878 1.951 1.00 90.00 91 GLY A N 1
ATOM 720 C CA . GLY A 1 91 ? -16.769 -5.545 0.957 1.00 90.00 91 GLY A CA 1
ATOM 721 C C . GLY A 1 91 ? -16.855 -4.857 -0.412 1.00 90.00 91 GLY A C 1
ATOM 722 O O . GLY A 1 91 ? -17.445 -5.429 -1.327 1.00 90.00 91 GLY A O 1
ATOM 723 N N . LYS A 1 92 ? -16.242 -3.682 -0.605 1.00 91.62 92 LYS A N 1
ATOM 724 C CA . LYS A 1 92 ? -16.204 -2.978 -1.897 1.00 91.62 92 LYS A CA 1
ATOM 725 C C . LYS A 1 92 ? -14.897 -3.264 -2.626 1.00 91.62 92 LYS A C 1
ATOM 727 O O . LYS A 1 92 ? -13.825 -3.104 -2.054 1.00 91.62 92 LYS A O 1
ATOM 732 N N . VAL A 1 93 ? -14.977 -3.672 -3.892 1.00 93.06 93 VAL A N 1
ATOM 733 C CA . VAL A 1 93 ? -13.787 -3.873 -4.734 1.00 93.06 93 VAL A CA 1
ATOM 734 C C . VAL A 1 93 ? -13.158 -2.516 -5.034 1.00 93.06 93 VAL A C 1
ATOM 736 O O . VAL A 1 93 ? -13.800 -1.657 -5.637 1.00 93.06 93 VAL A O 1
ATOM 739 N N . VAL A 1 94 ? -11.904 -2.334 -4.627 1.00 91.31 94 VAL A N 1
ATOM 740 C CA . VAL A 1 94 ? -11.160 -1.091 -4.846 1.00 91.31 94 VAL A CA 1
ATOM 741 C C . VAL A 1 94 ? -10.217 -1.282 -6.026 1.00 91.31 94 VAL A C 1
ATOM 743 O O . VAL A 1 94 ? -9.396 -2.194 -6.020 1.00 91.31 94 VAL A O 1
ATOM 746 N N . LYS A 1 95 ? -10.328 -0.402 -7.028 1.00 92.94 95 LYS A N 1
ATOM 747 C CA . LYS A 1 95 ? -9.432 -0.354 -8.200 1.00 92.94 95 LYS A CA 1
ATOM 748 C C . LYS A 1 95 ? -8.583 0.916 -8.270 1.00 92.94 95 LYS A C 1
ATOM 750 O O . LYS A 1 95 ? -7.767 1.076 -9.173 1.00 92.94 95 LYS A O 1
ATOM 755 N N . GLU A 1 96 ? -8.770 1.827 -7.320 1.00 89.81 96 GLU A N 1
ATOM 756 C CA . GLU A 1 96 ? -8.071 3.105 -7.282 1.00 89.81 96 GLU A CA 1
ATOM 757 C C . GLU A 1 96 ? -6.712 2.964 -6.590 1.00 89.81 96 GLU A C 1
ATOM 759 O O . GLU A 1 96 ? -6.599 2.655 -5.402 1.00 89.81 96 GLU A O 1
ATOM 764 N N . LEU A 1 97 ? -5.641 3.219 -7.341 1.00 87.50 97 LEU A N 1
ATOM 765 C CA . LEU A 1 97 ? -4.286 3.199 -6.804 1.00 87.50 97 LEU A CA 1
ATOM 766 C C . LEU A 1 97 ? -4.066 4.417 -5.902 1.00 87.50 97 LEU A C 1
ATOM 768 O O . LEU A 1 97 ? -3.842 5.534 -6.362 1.00 87.50 97 LEU A O 1
ATOM 772 N N . GLY A 1 98 ? -4.060 4.192 -4.592 1.00 88.62 98 GLY A N 1
ATOM 773 C CA . GLY A 1 98 ? -3.834 5.243 -3.598 1.00 88.62 98 GLY A CA 1
ATOM 774 C C . GLY A 1 98 ? -4.935 5.428 -2.578 1.00 88.62 98 GLY A C 1
ATOM 775 O O . GLY A 1 98 ? -4.812 6.321 -1.737 1.00 88.62 98 GLY A O 1
ATOM 776 N N . THR A 1 99 ? -5.927 4.542 -2.582 1.00 90.62 99 THR A N 1
ATOM 777 C CA . THR A 1 99 ? -6.868 4.394 -1.478 1.00 90.62 99 THR A CA 1
ATOM 778 C C . THR A 1 99 ? -6.122 4.263 -0.153 1.00 90.62 99 THR A C 1
ATOM 780 O O . THR A 1 99 ? -5.151 3.506 -0.006 1.00 90.62 99 THR A O 1
ATOM 783 N N . LYS A 1 100 ? -6.564 5.065 0.811 1.00 92.44 100 LYS A N 1
ATOM 784 C CA . LYS A 1 100 ? -6.116 5.003 2.196 1.00 92.44 100 LYS A CA 1
ATOM 785 C C . LYS A 1 100 ? -7.185 4.286 3.001 1.00 92.44 100 LYS A C 1
ATOM 787 O O . LYS A 1 100 ? -8.366 4.476 2.738 1.00 92.44 100 LYS A O 1
ATOM 792 N N . ILE A 1 101 ? -6.740 3.492 3.956 1.00 92.19 101 ILE A N 1
ATOM 793 C CA . ILE A 1 101 ? -7.585 2.757 4.883 1.00 92.19 101 ILE A CA 1
ATOM 794 C C . ILE A 1 101 ? -7.136 3.038 6.310 1.00 92.19 101 ILE A C 1
ATOM 796 O O . ILE A 1 101 ? -5.962 3.327 6.558 1.00 92.19 101 ILE A O 1
ATOM 800 N N . LEU A 1 102 ? -8.067 2.960 7.242 1.00 92.62 102 LEU A N 1
ATOM 801 C CA . LEU A 1 102 ? -7.813 2.998 8.669 1.00 92.62 102 LEU A CA 1
ATOM 802 C C . LEU A 1 102 ? -7.645 1.556 9.154 1.00 92.62 102 LEU A C 1
ATOM 804 O O . LEU A 1 102 ? -8.633 0.833 9.220 1.00 92.62 102 LEU A O 1
ATOM 808 N N . PRO A 1 103 ? -6.431 1.102 9.501 1.00 88.00 103 PRO A N 1
ATOM 809 C CA . PRO A 1 103 ? -6.197 -0.291 9.883 1.00 88.00 103 PRO A CA 1
ATOM 810 C C . PRO A 1 103 ? -6.964 -0.717 11.146 1.00 88.00 103 PRO A C 1
ATOM 812 O O . PRO A 1 103 ? -7.161 -1.909 11.353 1.00 88.00 103 PRO A O 1
ATOM 815 N N . GLY A 1 104 ? -7.397 0.233 11.984 1.00 87.25 104 GLY A N 1
ATOM 816 C CA . GLY A 1 104 ? -8.238 -0.038 13.152 1.00 87.25 104 GLY A CA 1
ATOM 817 C C . GLY A 1 104 ? -9.742 -0.131 12.871 1.00 87.25 104 GLY A C 1
ATOM 818 O O . GLY A 1 104 ? -10.472 -0.599 13.738 1.00 87.25 104 GLY A O 1
ATOM 819 N N . GLN A 1 105 ? -10.218 0.310 11.701 1.00 87.31 105 GLN A N 1
ATOM 820 C CA . GLN A 1 105 ? -11.655 0.390 11.383 1.00 87.31 105 GLN A CA 1
ATOM 821 C C . GLN A 1 105 ? -12.024 -0.362 10.099 1.00 87.31 105 GLN A C 1
ATOM 823 O O . GLN A 1 105 ? -13.042 -1.050 10.053 1.00 87.31 105 GLN A O 1
ATOM 828 N N . ASP A 1 106 ? -11.197 -0.240 9.062 1.00 88.69 106 ASP A N 1
ATOM 829 C CA . ASP A 1 106 ? -11.427 -0.814 7.743 1.00 88.69 106 ASP A CA 1
ATOM 830 C C . ASP A 1 106 ? -10.884 -2.242 7.649 1.00 88.69 106 ASP A C 1
ATOM 832 O O . ASP A 1 106 ? -9.748 -2.532 8.033 1.00 88.69 106 ASP A O 1
ATOM 836 N N . ARG A 1 107 ? -11.679 -3.135 7.056 1.00 86.19 107 ARG A N 1
ATOM 837 C CA . ARG A 1 107 ? -11.308 -4.528 6.792 1.00 86.19 107 ARG A CA 1
ATOM 838 C C . ARG A 1 107 ? -10.947 -4.722 5.321 1.00 86.19 107 ARG A C 1
ATOM 840 O O . ARG A 1 107 ? -11.739 -4.362 4.449 1.00 86.19 107 ARG A O 1
ATOM 847 N N . VAL A 1 108 ? -9.787 -5.329 5.065 1.00 85.31 108 VAL A N 1
ATOM 848 C CA . VAL A 1 108 ? -9.262 -5.684 3.728 1.00 85.31 108 VAL A CA 1
ATOM 849 C C . VAL A 1 108 ? -9.316 -7.191 3.515 1.00 85.31 108 VAL A C 1
ATOM 851 O O . VAL A 1 108 ? -9.086 -7.911 4.514 1.00 85.31 108 VAL A O 1
#

pLDDT: mean 73.74, std 16.87, range [45.09, 93.69]

Radius of gyration: 29.69 Å; chains: 1; bounding box: 66×44×67 Å

Sequence (108 aa):
MAKKTPNPGKSGKPFWEKVPKKTAKKPKPEWEPAPEEEKKKKRPPVHKKRLPEAPDPDKPVRLNRFIGQAGVCSRREADALIARGEIKVNGKVVKELGTKILPGQDRV

Foldseek 3Di:
DDDDDDDDDDPDPDPVVPDDPDDDPDPDPPDDDDPPVVVVVPDDPPPPPPPPDPPDQADWDWQLVVCVVVVVDHSVVSLVCLCVQVDDKPNHRHNDRGDTDRNNPIDD